Protein AF-A0A4Y6I6S8-F1 (afdb_monomer)

Secondary structure (DSSP, 8-state):
-------------TTT-S--S---HHHHHHHHHHHHHHT--HHHHHHHHHHHHHHHHHHHHHHHHHHHHHHHHHHHHHHHHS---HHHHHHHHHHHHHHTTTT-HHHHHHHHS-HHHHHHHHHHHT-HHHHH-TTGGGGT--HHHHHHHHHHHHHHHHHHHHHH-

Structure (mmCIF, N/CA/C/O backbone):
data_AF-A0A4Y6I6S8-F1
#
_entry.id   AF-A0A4Y6I6S8-F1
#
loop_
_atom_site.group_PDB
_atom_site.id
_atom_site.type_symbol
_atom_site.label_atom_id
_atom_site.label_alt_id
_atom_site.label_comp_id
_atom_site.label_asym_id
_atom_site.label_entity_id
_atom_site.label_seq_id
_atom_site.pdbx_PDB_ins_code
_atom_site.Cartn_x
_atom_site.Cartn_y
_atom_site.Cartn_z
_atom_site.occupancy
_atom_site.B_iso_or_equiv
_atom_site.auth_seq_id
_atom_site.auth_comp_id
_atom_site.auth_asym_id
_atom_site.auth_atom_id
_atom_site.pdbx_PDB_model_num
ATOM 1 N N . MET A 1 1 ? 21.889 34.145 0.845 1.00 39.59 1 MET A N 1
ATOM 2 C CA . MET A 1 1 ? 20.899 34.014 -0.249 1.00 39.59 1 MET A CA 1
ATOM 3 C C . MET A 1 1 ? 20.484 32.553 -0.360 1.00 39.59 1 MET A C 1
ATOM 5 O O . MET A 1 1 ? 21.320 31.716 -0.677 1.00 39.59 1 MET A O 1
ATOM 9 N N . GLN A 1 2 ? 19.240 32.228 -0.006 1.00 31.56 2 GLN A N 1
ATOM 10 C CA . GLN A 1 2 ? 18.696 30.869 -0.106 1.00 31.56 2 GLN A CA 1
ATOM 11 C C . GLN A 1 2 ? 18.391 30.552 -1.578 1.00 31.56 2 GLN A C 1
ATOM 13 O O . GLN A 1 2 ? 17.691 31.314 -2.239 1.00 31.56 2 GLN A O 1
ATOM 18 N N . LYS A 1 3 ? 18.934 29.449 -2.106 1.00 30.34 3 LYS A N 1
ATOM 19 C CA . LYS A 1 3 ? 18.620 28.962 -3.456 1.00 30.34 3 LYS A CA 1
ATOM 20 C C . LYS A 1 3 ? 17.268 28.249 -3.416 1.00 30.34 3 LYS A C 1
ATOM 22 O O . LYS A 1 3 ? 17.186 27.127 -2.922 1.00 30.34 3 LYS A O 1
ATOM 27 N N . GLN A 1 4 ? 16.219 28.894 -3.919 1.00 32.59 4 GLN A N 1
ATOM 28 C CA . GLN A 1 4 ? 14.964 28.213 -4.233 1.00 32.59 4 GLN A CA 1
ATOM 29 C C . GLN A 1 4 ? 15.203 27.297 -5.441 1.00 32.59 4 GLN A C 1
ATOM 31 O O . GLN A 1 4 ? 15.621 27.749 -6.506 1.00 32.59 4 GLN A O 1
ATOM 36 N N . ASN A 1 5 ? 15.001 25.991 -5.260 1.00 34.62 5 ASN A N 1
ATOM 37 C CA . ASN A 1 5 ? 15.027 25.026 -6.355 1.00 34.62 5 ASN A CA 1
ATOM 38 C C . ASN A 1 5 ? 13.722 25.166 -7.145 1.00 34.62 5 ASN A C 1
ATOM 40 O O . ASN A 1 5 ? 12.687 24.664 -6.714 1.00 34.62 5 ASN A O 1
ATOM 44 N N . PHE A 1 6 ? 13.781 25.853 -8.283 1.00 37.50 6 PHE A N 1
ATOM 45 C CA . PHE A 1 6 ? 12.697 25.885 -9.258 1.00 37.50 6 PHE A CA 1
ATOM 46 C C . PHE A 1 6 ? 12.603 24.509 -9.933 1.00 37.50 6 PHE A C 1
ATOM 48 O O . PHE A 1 6 ? 13.560 24.049 -10.561 1.00 37.50 6 PHE A O 1
ATOM 55 N N . ILE A 1 7 ? 11.479 23.822 -9.739 1.00 45.66 7 ILE A N 1
ATOM 56 C CA . ILE A 1 7 ? 11.106 22.628 -10.499 1.00 45.66 7 ILE A CA 1
ATOM 57 C C . ILE A 1 7 ? 10.051 23.121 -11.494 1.00 45.66 7 ILE A C 1
ATOM 59 O O . ILE A 1 7 ? 9.016 23.598 -11.027 1.00 45.66 7 ILE A O 1
ATOM 63 N N . PRO A 1 8 ? 10.301 23.077 -12.816 1.00 44.66 8 PRO A N 1
ATOM 64 C CA . PRO A 1 8 ? 9.303 23.493 -13.793 1.00 44.66 8 PRO A CA 1
ATOM 65 C C . PRO A 1 8 ? 8.040 22.647 -13.624 1.00 44.66 8 PRO A C 1
ATOM 67 O O . PRO A 1 8 ? 8.112 21.459 -13.291 1.00 44.66 8 PRO A O 1
ATOM 70 N N . ASN A 1 9 ? 6.886 23.281 -13.811 1.00 41.41 9 ASN A N 1
ATOM 71 C CA . ASN A 1 9 ? 5.585 22.640 -13.693 1.00 41.41 9 ASN A CA 1
ATOM 72 C C . ASN A 1 9 ? 5.405 21.723 -14.913 1.00 41.41 9 ASN A C 1
ATOM 74 O O . ASN A 1 9 ? 4.927 22.143 -15.959 1.00 41.41 9 ASN A O 1
ATOM 78 N N . ILE A 1 10 ? 5.891 20.483 -14.816 1.00 47.56 10 ILE A N 1
ATOM 79 C CA . ILE A 1 10 ? 5.702 19.483 -15.866 1.00 47.56 10 ILE A CA 1
ATOM 80 C C . ILE A 1 10 ? 4.238 19.051 -15.793 1.00 47.56 10 ILE A C 1
ATOM 82 O O . ILE A 1 10 ? 3.855 18.302 -14.892 1.00 47.56 10 ILE A O 1
ATOM 86 N N . THR A 1 11 ? 3.423 19.514 -16.738 1.00 38.41 11 THR A N 1
ATOM 87 C CA . THR A 1 11 ? 2.079 18.975 -16.953 1.00 38.41 11 THR A CA 1
ATOM 88 C C . THR A 1 11 ? 2.234 17.581 -17.555 1.00 38.41 11 THR A C 1
ATOM 90 O O . THR A 1 11 ? 2.411 17.412 -18.759 1.00 38.41 11 THR A O 1
ATOM 93 N N . ILE A 1 12 ? 2.272 16.569 -16.691 1.00 44.78 12 ILE A N 1
ATOM 94 C CA . ILE A 1 12 ? 2.227 15.166 -17.098 1.00 44.78 12 ILE A CA 1
ATOM 95 C C . ILE A 1 12 ? 0.766 14.871 -17.430 1.00 44.78 12 ILE A C 1
ATOM 97 O O . ILE A 1 12 ? -0.092 15.026 -16.564 1.00 44.78 12 ILE A O 1
ATOM 101 N N . ASP A 1 13 ? 0.475 14.447 -18.661 1.00 43.59 13 ASP A N 1
ATOM 102 C CA . ASP A 1 13 ? -0.804 13.796 -18.947 1.00 43.59 13 ASP A CA 1
ATOM 103 C C . ASP A 1 13 ? -0.822 12.464 -18.185 1.00 43.59 13 ASP A C 1
ATOM 105 O O . ASP A 1 13 ? -0.241 11.456 -18.608 1.00 43.59 13 ASP A O 1
ATOM 109 N N . TYR A 1 14 ? -1.426 12.497 -16.998 1.00 44.28 14 TYR A N 1
ATOM 110 C CA . TYR A 1 14 ? -1.504 11.361 -16.089 1.00 44.28 14 TYR A CA 1
ATOM 111 C C . TYR A 1 14 ? -2.314 10.200 -16.681 1.00 44.28 14 TYR A C 1
ATOM 113 O O . TYR A 1 14 ? -2.082 9.059 -16.284 1.00 44.28 14 TYR A O 1
ATOM 121 N N . ALA A 1 15 ? -3.182 10.457 -17.671 1.00 38.19 15 ALA A N 1
ATOM 122 C CA . ALA A 1 15 ? -3.988 9.421 -18.311 1.00 38.19 15 ALA A CA 1
ATOM 123 C C . ALA A 1 15 ? -3.153 8.524 -19.242 1.00 38.19 15 ALA A C 1
ATOM 125 O O . ALA A 1 15 ? -3.412 7.322 -19.348 1.00 38.19 15 ALA A O 1
ATOM 126 N N . ASN A 1 16 ? -2.114 9.078 -19.883 1.00 39.94 16 ASN A N 1
ATOM 127 C CA . ASN A 1 16 ? -1.349 8.368 -20.914 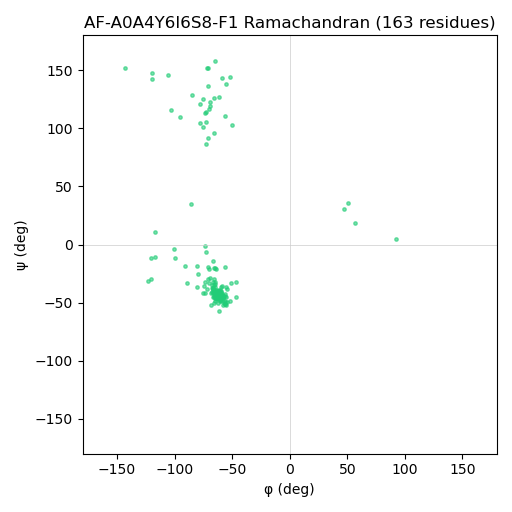1.00 39.94 16 ASN A CA 1
ATOM 128 C C . ASN A 1 16 ? 0.147 8.195 -20.619 1.00 39.94 16 ASN A C 1
ATOM 130 O O . ASN A 1 16 ? 0.799 7.414 -21.312 1.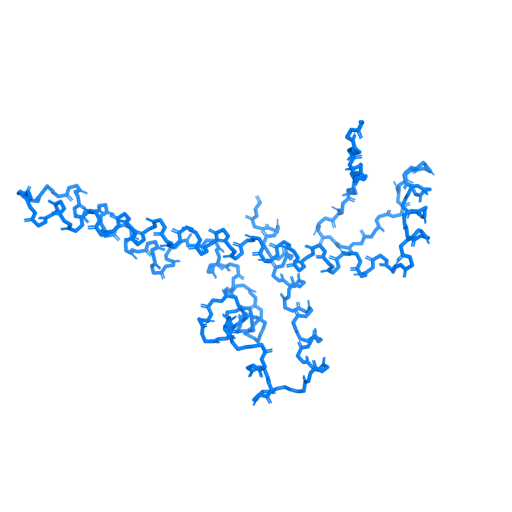00 39.94 16 ASN A O 1
ATOM 134 N N . PHE A 1 17 ? 0.713 8.877 -19.612 1.00 48.44 17 PHE A N 1
ATOM 135 C CA . PHE A 1 17 ? 2.158 8.860 -19.310 1.00 48.44 17 PHE A CA 1
ATOM 136 C C . PHE A 1 17 ? 3.050 9.076 -20.553 1.00 48.44 17 PHE A C 1
ATOM 138 O O . PHE A 1 17 ? 4.174 8.574 -20.630 1.00 48.44 17 PHE A O 1
ATOM 145 N N . GLN A 1 18 ? 2.552 9.829 -21.533 1.00 44.16 18 GLN A N 1
ATOM 146 C CA . GLN A 1 18 ? 3.300 10.274 -22.702 1.00 44.16 18 GLN A CA 1
ATOM 147 C C . GLN A 1 18 ? 3.614 11.761 -22.550 1.00 44.16 18 GLN A C 1
ATOM 149 O O . GLN A 1 18 ? 2.836 12.524 -21.978 1.00 44.16 18 GLN A O 1
ATOM 154 N N . ILE A 1 19 ? 4.776 12.175 -23.053 1.00 48.06 19 ILE A N 1
ATOM 155 C CA . ILE A 1 19 ? 5.061 13.597 -23.240 1.00 48.06 19 ILE A CA 1
ATOM 156 C C . ILE A 1 19 ? 4.222 14.028 -24.435 1.00 48.06 19 ILE A C 1
ATOM 158 O O . ILE A 1 19 ? 4.451 13.548 -25.545 1.00 48.06 19 ILE A O 1
ATOM 162 N N . ASN A 1 20 ? 3.236 14.885 -24.195 1.00 45.25 20 ASN A N 1
ATOM 163 C CA . ASN A 1 20 ? 2.399 15.421 -25.255 1.00 45.25 20 ASN A CA 1
ATOM 164 C C . ASN A 1 20 ? 3.273 16.309 -26.167 1.00 45.25 20 ASN A C 1
ATOM 166 O O . ASN A 1 20 ? 3.952 17.196 -25.653 1.00 45.25 20 ASN A O 1
ATOM 170 N N . PRO A 1 21 ? 3.326 16.096 -27.491 1.00 46.88 21 PRO A N 1
ATOM 171 C CA . PRO A 1 21 ? 4.172 16.903 -28.374 1.00 46.88 21 PRO A CA 1
ATOM 172 C C . PRO A 1 21 ? 3.651 18.336 -28.596 1.00 46.88 21 PRO A C 1
ATOM 174 O O . PRO A 1 21 ? 4.360 19.146 -29.184 1.00 46.88 21 PRO A O 1
ATOM 177 N N . GLU A 1 22 ? 2.461 18.683 -28.097 1.00 48.44 22 GLU A N 1
ATOM 178 C CA . GLU A 1 22 ? 1.863 20.025 -28.202 1.00 48.44 22 GLU A CA 1
ATOM 179 C C . GLU A 1 22 ? 2.304 20.994 -27.081 1.00 48.44 22 GLU A C 1
ATOM 181 O O . GLU A 1 22 ? 1.524 21.823 -26.618 1.00 48.44 22 GLU A O 1
ATOM 186 N N . LEU A 1 23 ? 3.554 20.908 -26.613 1.00 52.56 23 LEU A N 1
ATOM 187 C CA . LEU A 1 23 ? 4.109 21.889 -25.671 1.00 52.56 23 LEU A CA 1
ATOM 188 C C . LEU A 1 23 ? 4.670 23.107 -26.421 1.00 52.56 23 LEU A C 1
ATOM 190 O O . LEU A 1 23 ? 5.500 22.969 -27.324 1.00 52.56 23 LEU A O 1
ATOM 194 N N . HIS A 1 24 ? 4.248 24.307 -26.006 1.00 56.38 24 HIS A N 1
ATOM 195 C CA . HIS A 1 24 ? 4.739 25.584 -26.527 1.00 56.38 24 HIS A CA 1
ATOM 196 C C . HIS A 1 24 ? 6.277 25.649 -26.487 1.00 56.38 24 HIS A C 1
ATOM 198 O O . HIS A 1 24 ? 6.915 25.164 -25.552 1.00 56.38 24 HIS A O 1
ATOM 204 N N . SER A 1 25 ? 6.880 26.284 -27.499 1.00 59.75 25 SER A N 1
ATOM 205 C CA . SER A 1 25 ? 8.322 26.224 -27.798 1.00 59.75 25 SER A CA 1
ATOM 206 C C . SER A 1 25 ? 9.265 26.631 -26.656 1.00 59.75 25 SER A C 1
ATOM 208 O O . SER A 1 25 ? 10.449 26.308 -26.710 1.00 59.75 25 SER A O 1
ATOM 210 N N . SER A 1 26 ? 8.789 27.357 -25.639 1.00 56.31 26 SER A N 1
ATOM 211 C CA . SER A 1 26 ? 9.587 27.720 -24.460 1.00 56.31 26 SER A CA 1
ATOM 212 C C . SER A 1 26 ? 9.673 26.593 -23.426 1.00 56.31 26 SER A C 1
ATOM 214 O O . SER A 1 26 ? 10.726 26.387 -22.831 1.00 56.31 26 SER A O 1
ATOM 216 N N . GLU A 1 27 ? 8.601 25.825 -23.230 1.00 56.53 27 GLU A N 1
ATOM 217 C CA . GLU A 1 27 ? 8.552 24.740 -22.240 1.00 56.53 27 GLU A CA 1
ATOM 218 C C . GLU A 1 27 ? 9.348 23.518 -22.720 1.00 56.53 27 GLU A C 1
ATOM 220 O O . GLU A 1 27 ? 10.051 22.870 -21.943 1.00 56.53 27 GLU A O 1
ATOM 225 N N . THR A 1 28 ? 9.330 23.252 -24.029 1.00 64.19 28 THR A N 1
ATOM 226 C CA . THR A 1 28 ? 10.174 22.230 -24.668 1.00 64.19 28 THR A CA 1
ATOM 227 C C . THR A 1 28 ? 11.664 22.542 -24.503 1.00 64.19 28 THR A C 1
ATOM 229 O O . THR A 1 28 ? 12.441 21.647 -24.174 1.00 64.19 28 THR A O 1
ATOM 232 N N . GLN A 1 29 ? 12.065 23.812 -24.625 1.00 67.62 29 GLN A N 1
ATOM 233 C CA . GLN A 1 29 ? 13.455 24.239 -24.414 1.00 67.62 29 GLN A CA 1
ATOM 234 C C . GLN A 1 29 ? 13.907 24.086 -22.954 1.00 67.62 29 GLN A C 1
ATOM 236 O O . GLN A 1 29 ? 15.043 23.678 -22.698 1.00 67.62 29 GLN A O 1
ATOM 241 N N . GLU A 1 30 ? 13.032 24.357 -21.983 1.00 68.44 30 GLU A N 1
ATOM 242 C CA . GLU A 1 30 ? 13.334 24.142 -20.562 1.00 68.44 30 GLU A CA 1
ATOM 243 C C . GLU A 1 30 ? 13.471 22.654 -20.214 1.00 68.44 30 GLU A C 1
ATOM 245 O O . GLU A 1 30 ? 14.394 22.266 -19.486 1.00 68.44 30 GLU A O 1
ATOM 250 N N . ILE A 1 31 ? 12.602 21.805 -20.771 1.00 65.69 31 ILE A N 1
ATOM 251 C CA . ILE A 1 31 ? 12.671 20.349 -20.607 1.00 65.69 31 ILE A CA 1
ATOM 252 C C . ILE A 1 31 ? 13.964 19.806 -21.228 1.00 65.69 31 ILE A C 1
ATOM 254 O O . ILE A 1 31 ? 14.683 19.046 -20.576 1.00 65.69 31 ILE A O 1
ATOM 258 N N . GLU A 1 32 ? 14.320 20.227 -22.442 1.00 67.69 32 GLU A N 1
ATOM 259 C CA . GLU A 1 32 ? 15.573 19.830 -23.093 1.00 67.69 32 GLU A CA 1
ATOM 260 C C . GLU A 1 32 ? 16.807 20.296 -22.311 1.00 67.69 32 GLU A C 1
ATOM 262 O O . GLU A 1 32 ? 17.744 19.515 -22.106 1.00 67.69 32 GLU A O 1
ATOM 267 N N . ALA A 1 33 ? 16.805 21.531 -21.799 1.00 71.88 33 ALA A N 1
ATOM 268 C CA . ALA A 1 33 ? 17.876 22.051 -20.954 1.00 71.88 33 ALA A CA 1
ATOM 269 C C . ALA A 1 33 ? 18.013 21.252 -19.645 1.00 71.88 33 ALA A C 1
ATOM 271 O O . ALA A 1 33 ? 19.133 20.954 -19.212 1.00 71.88 33 ALA A O 1
ATOM 272 N N . TYR A 1 34 ? 16.896 20.841 -19.037 1.00 69.94 34 TYR A N 1
ATOM 273 C CA . TYR A 1 34 ? 16.884 19.976 -17.859 1.00 69.94 34 TYR A CA 1
ATOM 274 C C . TYR A 1 34 ? 17.434 18.576 -18.180 1.00 69.94 34 TYR A C 1
ATOM 276 O O . TYR A 1 34 ? 18.357 18.103 -17.511 1.00 69.94 34 TYR A O 1
ATOM 284 N N . LEU A 1 35 ? 16.940 17.923 -19.235 1.00 67.62 35 LEU A N 1
ATOM 285 C CA . LEU A 1 35 ? 17.397 16.595 -19.665 1.00 67.62 35 LEU A CA 1
ATOM 286 C C . LEU A 1 35 ? 18.901 16.589 -19.974 1.00 67.62 35 LEU A C 1
ATOM 288 O O . LEU A 1 35 ? 19.638 15.716 -19.499 1.00 67.62 35 LEU A O 1
ATOM 292 N N . LYS A 1 36 ? 19.379 17.620 -20.681 1.00 73.81 36 LYS A N 1
ATOM 293 C CA . LYS A 1 36 ? 20.794 17.819 -21.020 1.00 73.81 36 LYS A CA 1
ATOM 294 C C . LYS A 1 36 ? 21.660 18.053 -19.780 1.00 73.81 36 LYS A C 1
ATOM 296 O O . LYS A 1 36 ? 22.751 17.491 -19.683 1.00 73.81 36 LYS A O 1
ATOM 301 N N . LYS A 1 37 ? 21.168 18.819 -18.800 1.00 74.06 37 LYS A N 1
ATOM 302 C CA . LYS A 1 37 ? 21.861 19.081 -17.527 1.00 74.06 37 LYS A CA 1
ATOM 303 C C . LYS A 1 37 ? 22.029 17.822 -16.674 1.00 74.06 37 LYS A C 1
ATOM 305 O O . LYS A 1 37 ? 23.054 17.675 -16.011 1.00 74.06 37 LYS A O 1
ATOM 310 N N . TYR A 1 38 ? 21.048 16.918 -16.679 1.00 65.38 38 TYR A N 1
ATOM 311 C CA . TYR A 1 38 ? 21.047 15.744 -15.798 1.00 65.38 38 TYR A CA 1
ATOM 312 C C . TYR A 1 38 ? 21.482 14.432 -16.464 1.00 65.38 38 TYR A C 1
ATOM 314 O O . TYR A 1 38 ? 21.602 13.437 -15.749 1.00 65.38 38 TYR A O 1
ATOM 322 N N . LYS A 1 39 ? 21.757 14.416 -17.779 1.00 74.25 39 LYS A N 1
ATOM 323 C CA . LYS A 1 39 ? 22.126 13.209 -18.555 1.00 74.25 39 LYS A CA 1
ATOM 324 C C . LYS A 1 39 ? 21.155 12.039 -18.334 1.00 74.25 39 LYS A C 1
ATOM 326 O O . LYS A 1 39 ? 21.579 10.888 -18.252 1.00 74.25 39 LYS A O 1
ATOM 331 N N . LYS A 1 40 ? 19.867 12.335 -18.169 1.00 73.81 40 LYS A N 1
ATOM 332 C CA . LYS A 1 40 ? 18.827 11.334 -17.911 1.00 73.81 40 LYS A CA 1
ATOM 333 C C . LYS A 1 40 ? 17.796 11.361 -19.012 1.00 73.81 40 LYS A C 1
ATOM 335 O O . LYS A 1 40 ? 17.431 12.426 -19.497 1.00 73.81 40 LYS A O 1
ATOM 340 N N . THR A 1 41 ? 17.316 10.182 -19.367 1.00 81.31 41 THR A N 1
ATOM 341 C CA . THR A 1 41 ? 16.180 10.041 -20.271 1.00 81.31 41 THR A CA 1
ATOM 342 C C . THR A 1 41 ? 14.893 10.471 -19.556 1.00 81.31 41 THR A C 1
ATOM 344 O O . THR A 1 41 ? 14.789 10.323 -18.331 1.00 81.31 41 THR A O 1
ATOM 347 N N . PRO A 1 42 ? 13.875 10.961 -20.283 1.00 79.06 42 PRO A N 1
ATOM 348 C CA . PRO A 1 42 ? 12.590 11.300 -19.675 1.00 79.06 42 PRO A CA 1
ATOM 349 C C . PRO A 1 42 ? 11.960 10.131 -18.902 1.00 79.06 42 PRO A C 1
ATOM 351 O O . PRO A 1 42 ? 11.445 10.315 -17.800 1.00 79.06 42 PRO A O 1
ATOM 354 N N . ASN A 1 43 ? 12.112 8.905 -19.410 1.00 79.19 43 ASN A N 1
ATOM 355 C CA . ASN A 1 43 ? 11.636 7.687 -18.751 1.00 79.19 43 ASN A CA 1
ATOM 356 C C . ASN A 1 43 ? 12.263 7.470 -17.366 1.00 79.19 43 ASN A C 1
ATOM 358 O O . ASN A 1 43 ? 11.592 7.014 -16.443 1.00 79.19 43 ASN A O 1
ATOM 362 N N . GLU A 1 44 ? 13.541 7.811 -17.183 1.00 83.19 44 GLU A N 1
ATOM 363 C CA . GLU A 1 44 ? 14.201 7.707 -15.877 1.00 83.19 44 GLU A CA 1
ATOM 364 C C . GLU A 1 44 ? 13.686 8.749 -14.882 1.00 83.19 44 GLU A C 1
ATOM 366 O O . GLU A 1 44 ? 13.624 8.475 -13.680 1.00 83.19 44 GLU A O 1
ATOM 371 N N . ILE A 1 45 ? 13.309 9.935 -15.366 1.00 85.31 45 ILE A N 1
ATOM 372 C CA . ILE A 1 45 ? 12.701 10.986 -14.545 1.00 85.31 45 ILE A CA 1
ATOM 373 C C . ILE A 1 45 ? 11.306 10.544 -14.106 1.00 85.31 45 ILE A C 1
ATOM 375 O O . ILE A 1 45 ? 11.046 10.501 -12.903 1.00 85.31 45 ILE A O 1
ATOM 379 N N . ILE A 1 46 ? 10.458 10.126 -15.049 1.00 87.44 46 ILE A N 1
ATOM 380 C CA . ILE A 1 46 ? 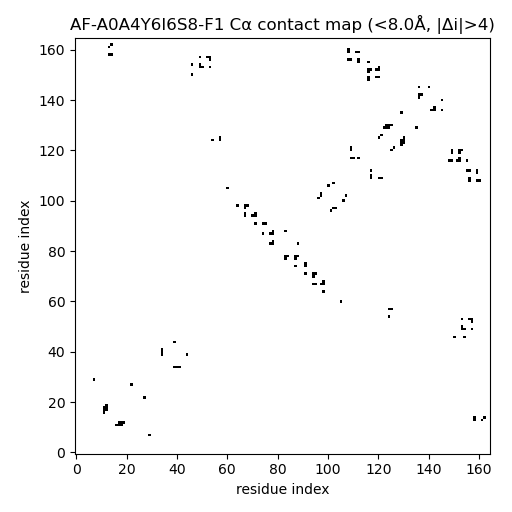9.105 9.618 -14.773 1.00 87.44 46 ILE A CA 1
ATOM 381 C C . ILE A 1 46 ? 9.171 8.477 -13.757 1.00 87.44 46 ILE A C 1
ATOM 383 O O . ILE A 1 46 ? 8.509 8.529 -12.720 1.00 87.44 46 ILE A O 1
ATOM 387 N N . GLN A 1 47 ? 10.052 7.499 -13.980 1.00 90.62 47 GLN A N 1
ATOM 388 C CA . GLN A 1 47 ? 10.197 6.377 -13.061 1.00 90.62 47 GLN A CA 1
ATOM 389 C C . GLN A 1 47 ? 10.620 6.817 -11.657 1.00 90.62 47 GLN A C 1
ATOM 391 O O . GLN A 1 47 ? 10.159 6.262 -10.657 1.00 90.62 47 GLN A O 1
ATOM 396 N N . LYS A 1 48 ? 11.519 7.801 -11.554 1.00 90.69 48 LYS A N 1
ATOM 397 C CA . LYS A 1 48 ? 11.936 8.348 -10.261 1.00 90.69 48 LYS A CA 1
ATOM 398 C C . LYS A 1 48 ? 10.759 9.008 -9.539 1.00 90.69 48 LYS A C 1
ATOM 400 O O . LYS A 1 48 ? 10.629 8.815 -8.331 1.00 90.69 48 LYS A O 1
ATOM 405 N N . HIS A 1 49 ? 9.916 9.750 -10.254 1.00 91.12 49 HIS A N 1
ATOM 406 C CA . HIS A 1 49 ? 8.719 10.369 -9.685 1.00 91.12 49 HIS A CA 1
ATOM 407 C C . HIS A 1 49 ? 7.694 9.330 -9.234 1.00 91.12 49 HIS A C 1
ATOM 409 O O . HIS A 1 49 ? 7.235 9.420 -8.102 1.00 91.12 49 HIS A O 1
ATOM 415 N N . GLN A 1 50 ? 7.416 8.304 -10.039 1.00 92.81 50 GLN A N 1
ATOM 416 C CA . GLN A 1 50 ? 6.505 7.216 -9.665 1.00 92.81 50 GLN A CA 1
ATOM 417 C C . GLN A 1 50 ? 7.002 6.444 -8.433 1.00 92.81 50 GLN A C 1
ATOM 419 O O . GLN A 1 50 ? 6.238 6.178 -7.511 1.00 92.81 50 GLN A O 1
ATOM 424 N N . ASN A 1 51 ? 8.306 6.145 -8.361 1.00 93.62 51 ASN A N 1
ATOM 425 C CA . ASN A 1 51 ? 8.895 5.515 -7.174 1.00 93.62 51 ASN A CA 1
ATOM 426 C C . ASN A 1 51 ? 8.702 6.377 -5.921 1.00 93.62 51 ASN A C 1
ATOM 428 O O . ASN A 1 51 ? 8.348 5.853 -4.867 1.00 93.62 51 ASN A O 1
ATOM 432 N N . LYS A 1 52 ? 8.934 7.690 -6.041 1.00 95.06 52 LYS A N 1
ATOM 433 C CA . LYS A 1 52 ? 8.758 8.630 -4.932 1.00 95.06 52 LYS A CA 1
ATOM 434 C C . LYS A 1 52 ? 7.288 8.740 -4.520 1.00 95.06 52 LYS A C 1
ATOM 436 O O . LYS A 1 52 ? 6.999 8.686 -3.333 1.00 95.06 52 LYS A O 1
ATOM 441 N N . LEU A 1 53 ? 6.379 8.847 -5.488 1.00 94.75 53 LEU A N 1
ATOM 442 C CA . LEU A 1 53 ? 4.937 8.887 -5.261 1.00 94.75 53 LEU A CA 1
ATOM 443 C C . LEU A 1 53 ? 4.478 7.652 -4.480 1.00 94.75 53 LEU A C 1
ATOM 445 O O . LEU A 1 53 ? 3.856 7.794 -3.432 1.00 94.75 53 LEU A O 1
ATOM 449 N N . ALA A 1 54 ? 4.857 6.455 -4.937 1.00 96.25 54 ALA A N 1
ATOM 450 C CA . ALA A 1 54 ? 4.555 5.216 -4.229 1.00 96.25 54 ALA A CA 1
ATOM 451 C C . ALA A 1 54 ? 5.111 5.240 -2.795 1.00 96.25 54 ALA A C 1
ATOM 453 O O . ALA A 1 54 ? 4.371 5.000 -1.845 1.00 96.25 54 ALA A O 1
ATOM 454 N N . GLU A 1 55 ? 6.388 5.588 -2.609 1.00 95.69 55 GLU A N 1
ATOM 455 C CA . GLU A 1 55 ? 6.987 5.693 -1.272 1.00 95.69 55 GLU A CA 1
ATOM 456 C C . GLU A 1 55 ? 6.225 6.647 -0.344 1.00 95.69 55 GLU A C 1
ATOM 458 O O . GLU A 1 55 ? 5.994 6.310 0.817 1.00 95.69 55 GLU A O 1
ATOM 463 N N . ASP A 1 56 ? 5.841 7.823 -0.832 1.00 96.25 56 ASP A N 1
ATOM 464 C CA . ASP A 1 56 ? 5.168 8.837 -0.023 1.00 96.25 56 ASP A CA 1
ATOM 465 C C . ASP A 1 56 ? 3.724 8.425 0.314 1.00 96.25 56 ASP A C 1
ATOM 467 O O . ASP A 1 56 ? 3.302 8.577 1.463 1.00 96.25 56 ASP A O 1
ATOM 471 N N . ILE A 1 57 ? 3.002 7.799 -0.624 1.00 96.69 57 ILE A N 1
ATOM 472 C CA . ILE A 1 57 ? 1.661 7.243 -0.383 1.00 96.69 57 ILE A CA 1
ATOM 473 C C . ILE A 1 57 ? 1.712 6.131 0.675 1.00 96.69 57 ILE A C 1
ATOM 475 O O . ILE A 1 57 ? 0.917 6.1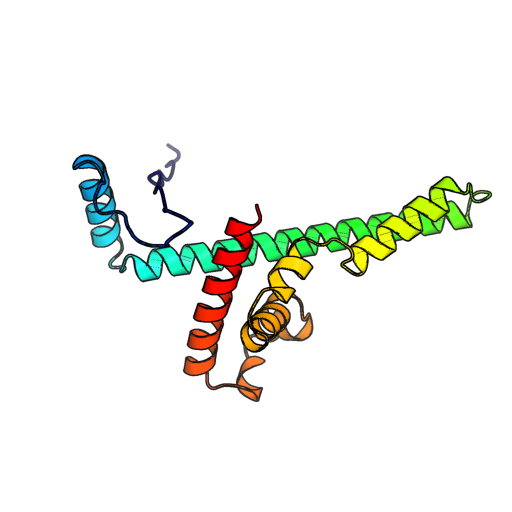35 1.615 1.00 96.69 57 ILE A O 1
ATOM 479 N N . PHE A 1 58 ? 2.664 5.197 0.580 1.00 95.88 58 PHE A N 1
ATOM 480 C CA . PHE A 1 58 ? 2.787 4.121 1.569 1.00 95.88 58 PHE A CA 1
ATOM 481 C C . PHE A 1 58 ? 3.221 4.629 2.948 1.00 95.88 58 PHE A C 1
ATOM 483 O O . PHE A 1 58 ? 2.726 4.132 3.958 1.00 95.88 58 PHE A O 1
ATOM 490 N N . LYS A 1 59 ? 4.078 5.656 3.024 1.00 94.75 59 LYS A N 1
ATOM 491 C CA . LYS A 1 59 ? 4.395 6.318 4.303 1.00 94.75 59 LYS A CA 1
ATOM 492 C C . LYS A 1 59 ? 3.163 6.977 4.915 1.00 94.75 59 LYS A C 1
ATOM 494 O O . LYS A 1 59 ? 2.952 6.868 6.121 1.00 94.75 59 LYS A O 1
ATOM 499 N N . LEU A 1 60 ? 2.350 7.658 4.105 1.00 95.25 60 LEU A N 1
ATOM 500 C CA . LEU A 1 60 ? 1.109 8.269 4.577 1.00 95.25 60 LEU A CA 1
ATOM 501 C C . LEU A 1 60 ? 0.130 7.206 5.091 1.00 95.25 60 LEU A C 1
ATOM 503 O O . LEU A 1 60 ? -0.477 7.391 6.146 1.00 95.25 60 LEU A O 1
ATOM 507 N N . TYR A 1 61 ? 0.035 6.074 4.396 1.00 94.88 61 TYR A N 1
ATOM 508 C CA . TYR A 1 61 ? -0.765 4.936 4.836 1.00 94.88 61 TYR A CA 1
ATOM 509 C C . TYR A 1 61 ? -0.268 4.356 6.169 1.00 94.88 61 TYR A C 1
ATOM 511 O O . TYR A 1 61 ? -1.058 4.194 7.098 1.00 94.88 61 TYR A O 1
ATOM 519 N N . ASP A 1 62 ? 1.042 4.136 6.327 1.00 92.81 62 ASP A N 1
ATOM 520 C CA . ASP A 1 62 ? 1.634 3.692 7.599 1.00 92.81 62 ASP A CA 1
ATOM 521 C C . ASP A 1 62 ? 1.300 4.663 8.752 1.00 92.81 62 ASP A C 1
ATOM 523 O O . ASP A 1 62 ? 0.930 4.235 9.852 1.00 92.81 62 ASP A O 1
ATOM 527 N N . LEU A 1 63 ? 1.376 5.978 8.502 1.00 94.50 63 LEU A N 1
ATOM 528 C CA . LEU A 1 63 ? 0.996 7.006 9.476 1.00 94.50 63 LEU A CA 1
ATOM 529 C C . LEU A 1 63 ? -0.492 6.927 9.835 1.00 94.50 63 LEU A C 1
ATOM 531 O O . LEU A 1 63 ? -0.841 6.975 11.016 1.00 94.50 63 LEU A O 1
ATOM 535 N N . GLN A 1 64 ? -1.371 6.762 8.845 1.00 93.75 64 GLN A N 1
ATOM 536 C CA . GLN A 1 64 ? -2.807 6.586 9.068 1.00 93.75 64 GLN A CA 1
ATOM 537 C C . GLN A 1 64 ? -3.087 5.365 9.954 1.00 93.75 64 GLN A C 1
ATOM 539 O O . GLN A 1 64 ? -3.844 5.471 10.925 1.00 93.75 64 GLN A O 1
ATOM 544 N N . LEU A 1 65 ? -2.444 4.226 9.679 1.00 93.38 65 LEU A N 1
ATOM 545 C CA . LEU A 1 65 ? -2.577 3.018 10.495 1.00 93.38 65 LEU A CA 1
ATOM 546 C C . LEU A 1 65 ? -2.073 3.243 11.927 1.00 93.38 65 LEU A C 1
ATOM 548 O O . LEU A 1 65 ? -2.702 2.786 12.884 1.00 93.38 65 LEU A O 1
ATOM 552 N N . MET A 1 66 ? -0.970 3.974 12.103 1.00 94.94 66 MET A N 1
ATOM 553 C CA . MET A 1 66 ? -0.452 4.338 13.425 1.00 94.94 66 MET A CA 1
ATOM 554 C C . MET A 1 66 ? -1.453 5.198 14.214 1.00 94.94 66 MET A C 1
ATOM 556 O O . MET A 1 66 ? -1.719 4.913 15.386 1.00 94.94 66 MET A O 1
ATOM 560 N N . PHE A 1 67 ? -2.048 6.217 13.585 1.00 95.50 67 PHE A N 1
ATOM 561 C CA . PHE A 1 67 ? -3.073 7.049 14.222 1.00 95.50 67 PHE A CA 1
ATOM 562 C C . PHE A 1 67 ? -4.319 6.242 14.593 1.00 95.50 67 PHE A C 1
ATOM 564 O O . PHE A 1 67 ? -4.833 6.396 15.703 1.00 95.50 67 PHE A O 1
ATOM 571 N N . LEU A 1 68 ? -4.769 5.339 13.714 1.00 95.00 68 LEU A N 1
ATOM 572 C CA . LEU A 1 68 ? -5.893 4.443 13.992 1.00 95.00 68 LEU A CA 1
ATOM 573 C C . LEU A 1 68 ? -5.612 3.532 15.191 1.00 95.00 68 LEU A C 1
ATOM 575 O O . LEU A 1 68 ? -6.439 3.459 16.097 1.00 95.00 68 LEU A O 1
ATOM 579 N N . LYS A 1 69 ? -4.434 2.897 15.254 1.00 96.56 69 LYS A N 1
ATOM 580 C CA . LYS A 1 69 ? -4.030 2.055 16.397 1.00 96.56 69 LYS A CA 1
ATOM 581 C C . LYS A 1 69 ? -4.028 2.839 17.708 1.00 96.56 69 LYS A C 1
ATOM 583 O O . LYS A 1 69 ? -4.571 2.372 18.708 1.00 96.56 69 LYS A O 1
ATOM 588 N N . ARG A 1 70 ? -3.472 4.057 17.702 1.00 96.75 70 ARG A N 1
ATOM 589 C CA . ARG A 1 70 ? -3.469 4.937 18.880 1.00 96.75 70 ARG A CA 1
ATOM 590 C C . ARG A 1 70 ? -4.888 5.310 19.310 1.00 96.75 70 ARG A C 1
ATOM 592 O O . ARG A 1 70 ? -5.191 5.265 20.501 1.00 96.75 70 ARG A O 1
ATOM 599 N N . LYS A 1 71 ? -5.757 5.650 18.355 1.00 95.69 71 LYS A N 1
ATOM 600 C CA . LYS A 1 71 ? -7.158 5.993 18.621 1.00 95.69 71 LYS A CA 1
ATOM 601 C C . LYS A 1 71 ? -7.934 4.806 19.198 1.00 95.69 71 LYS A C 1
ATOM 603 O O . LYS A 1 71 ? -8.647 4.972 20.182 1.00 95.69 71 LYS A O 1
ATOM 608 N N . ILE A 1 72 ? -7.749 3.611 18.636 1.00 96.44 72 ILE A N 1
ATOM 609 C CA . ILE A 1 72 ? -8.332 2.364 19.153 1.00 96.44 72 ILE A CA 1
ATOM 610 C C . ILE A 1 72 ? -7.921 2.156 20.608 1.00 96.44 72 ILE A C 1
ATOM 612 O O . ILE A 1 72 ? -8.787 1.971 21.456 1.00 96.44 72 ILE A O 1
ATOM 616 N N . HIS A 1 73 ? -6.629 2.277 20.918 1.00 96.06 73 HIS A N 1
ATOM 617 C CA . HIS A 1 73 ? -6.137 2.119 22.285 1.00 96.06 73 HIS A CA 1
ATOM 618 C C . HIS A 1 73 ? -6.791 3.109 23.267 1.00 96.06 73 HIS A C 1
ATOM 620 O O . HIS A 1 73 ? -7.229 2.723 24.350 1.00 96.06 73 HIS A O 1
ATOM 626 N N . GLN A 1 74 ? -6.924 4.382 22.880 1.00 93.25 74 GLN A N 1
ATOM 627 C CA . GLN A 1 74 ? -7.603 5.397 23.696 1.00 93.25 74 GLN A CA 1
ATOM 628 C C . GLN A 1 74 ? -9.081 5.060 23.932 1.00 93.25 74 GLN A C 1
ATOM 630 O O . GLN A 1 74 ? -9.564 5.145 25.062 1.00 93.25 74 GLN A O 1
ATOM 635 N N . LEU A 1 75 ? -9.795 4.650 22.882 1.00 93.31 75 LEU A N 1
ATOM 636 C CA . LEU A 1 75 ? -11.200 4.256 22.974 1.00 93.31 75 LEU A CA 1
ATOM 637 C C . LEU A 1 75 ? -11.383 3.010 23.848 1.00 93.31 75 LEU A C 1
ATOM 639 O O . LEU A 1 75 ? -12.307 2.971 24.655 1.00 93.31 75 LEU A O 1
ATOM 643 N N . GLU A 1 76 ? -10.488 2.026 23.758 1.00 93.50 76 GLU A N 1
ATOM 644 C CA . GLU A 1 76 ? -10.521 0.829 24.607 1.00 93.50 76 GLU A CA 1
ATOM 645 C C . GLU A 1 76 ? -10.364 1.170 26.093 1.00 93.50 76 GLU A C 1
ATOM 647 O O . GLU A 1 76 ? -11.094 0.625 26.923 1.00 93.50 76 GLU A O 1
ATOM 652 N N . LEU A 1 77 ? -9.473 2.106 26.441 1.00 91.75 77 LEU A N 1
ATOM 653 C CA . LEU A 1 77 ? -9.335 2.592 27.818 1.00 91.75 77 LEU A CA 1
ATOM 654 C C . LEU A 1 77 ? -10.598 3.318 28.297 1.00 91.75 77 LEU A C 1
ATOM 656 O O . LEU A 1 77 ? -11.049 3.096 29.419 1.00 91.75 77 LEU A O 1
ATOM 660 N N . LEU A 1 78 ? -11.204 4.154 27.451 1.00 90.19 78 LEU A N 1
ATOM 661 C CA . LEU A 1 78 ? -12.436 4.872 27.790 1.00 90.19 78 LEU A CA 1
ATOM 662 C C . LEU A 1 78 ? -13.631 3.930 27.973 1.00 90.19 78 LEU A C 1
ATOM 664 O O . LEU A 1 78 ? -14.409 4.118 28.906 1.00 90.19 78 LEU A O 1
ATOM 668 N N . VAL A 1 79 ? -13.760 2.913 27.118 1.00 89.50 79 VAL A N 1
ATOM 669 C CA . VAL A 1 79 ? -14.808 1.884 27.213 1.00 89.50 79 VAL A CA 1
ATOM 670 C C . VAL A 1 79 ? -14.638 1.028 28.470 1.00 89.50 79 VAL A C 1
ATOM 672 O O . VAL A 1 79 ? -15.640 0.637 29.062 1.00 89.50 79 VAL A O 1
ATOM 675 N N . LYS A 1 80 ? -13.397 0.752 28.895 1.00 86.81 80 LYS A N 1
ATOM 676 C CA . LYS A 1 80 ? -13.106 0.022 30.140 1.00 86.81 80 LYS A CA 1
ATOM 677 C C . LYS A 1 80 ? -13.361 0.863 31.396 1.00 86.81 80 LYS A C 1
ATOM 679 O O . LYS A 1 80 ? -13.908 0.344 32.363 1.00 86.81 80 LYS A O 1
ATOM 684 N N . ASN A 1 81 ? -12.983 2.143 31.382 1.00 83.88 81 ASN A N 1
ATOM 685 C CA . ASN A 1 81 ? -12.975 2.999 32.577 1.00 83.88 81 ASN A CA 1
ATOM 686 C C . ASN A 1 81 ? -14.280 3.779 32.813 1.00 83.88 81 ASN A C 1
ATOM 688 O O . ASN A 1 81 ? -14.505 4.274 33.916 1.00 83.88 81 ASN A O 1
ATOM 692 N N . LYS A 1 82 ? -15.144 3.934 31.803 1.00 66.06 82 LYS A N 1
ATOM 693 C CA . LYS A 1 82 ? -16.449 4.607 31.926 1.00 66.06 82 LYS A CA 1
ATOM 694 C C . LYS A 1 82 ? -17.565 3.627 31.573 1.00 66.06 82 LYS A C 1
ATOM 696 O O . LYS A 1 82 ? -17.379 2.789 30.699 1.00 66.06 82 LYS A O 1
ATOM 701 N N . LYS A 1 83 ? -18.745 3.755 32.204 1.00 64.94 83 LYS A N 1
ATOM 702 C CA . LYS A 1 83 ? -19.969 3.031 31.802 1.00 64.94 83 LYS A CA 1
ATOM 703 C C . LYS A 1 83 ? -20.175 3.231 30.296 1.00 64.94 83 LYS A C 1
ATOM 705 O O . LYS A 1 83 ? -20.538 4.323 29.864 1.00 64.94 83 LYS A O 1
ATOM 710 N N . ALA A 1 84 ? -19.846 2.205 29.516 1.00 61.97 84 ALA A N 1
ATOM 711 C CA . ALA A 1 84 ? -19.696 2.291 28.073 1.00 61.97 84 ALA A CA 1
ATOM 712 C C . ALA A 1 84 ? -20.971 2.837 27.418 1.00 61.97 84 ALA A C 1
ATOM 714 O O . ALA A 1 84 ? -21.991 2.151 27.363 1.00 61.97 84 ALA A O 1
ATOM 715 N N . ASN A 1 85 ? -20.909 4.060 26.893 1.00 76.69 85 ASN A N 1
ATOM 716 C CA . ASN A 1 85 ? -21.964 4.555 26.022 1.00 76.69 85 ASN A CA 1
ATOM 717 C C . ASN A 1 85 ? -21.874 3.801 24.683 1.00 76.69 85 ASN A C 1
ATOM 719 O O . ASN A 1 85 ? -20.783 3.620 24.136 1.00 76.69 85 ASN A O 1
ATOM 723 N N . SER A 1 86 ? -23.022 3.374 24.155 1.00 79.94 86 SER A N 1
ATOM 724 C CA . SER A 1 86 ? -23.167 2.731 22.843 1.00 79.94 86 SER A CA 1
ATOM 725 C C . SER A 1 86 ? -22.416 3.461 21.715 1.00 79.94 86 SER A C 1
ATOM 727 O O . SER A 1 86 ? -21.869 2.806 20.828 1.00 79.94 86 SER A O 1
ATOM 729 N N . GLY A 1 87 ? -22.303 4.793 21.791 1.00 88.25 87 GLY A N 1
ATOM 730 C CA . GLY A 1 87 ? -21.535 5.604 20.841 1.00 88.25 87 GLY A CA 1
ATOM 731 C C . GLY A 1 87 ? -20.039 5.269 20.796 1.00 88.25 87 GLY A C 1
ATOM 732 O O . GLY A 1 87 ? -19.491 5.104 19.710 1.00 88.25 87 GLY A O 1
ATOM 733 N N . LEU A 1 88 ? -19.390 5.075 21.952 1.00 89.50 88 LEU A N 1
ATOM 734 C CA . LEU A 1 88 ? -17.957 4.746 22.016 1.00 89.50 88 LEU A CA 1
ATOM 735 C C . LEU A 1 88 ? -17.664 3.357 21.444 1.00 89.50 88 LEU A C 1
ATOM 737 O O . LEU A 1 88 ? -16.651 3.172 20.776 1.00 89.50 88 LEU A O 1
ATOM 741 N N . LYS A 1 89 ? -18.560 2.388 21.676 1.00 90.00 89 LYS A N 1
ATOM 742 C CA . LYS A 1 89 ? -18.435 1.042 21.095 1.00 90.00 89 LYS A CA 1
ATOM 743 C C . LYS A 1 89 ? -18.538 1.093 19.570 1.00 90.00 89 LYS A C 1
ATOM 745 O O . LYS A 1 89 ? -17.665 0.567 18.893 1.00 90.00 89 LYS A O 1
ATOM 750 N N . ARG A 1 90 ? -19.532 1.812 19.032 1.00 92.31 90 ARG A N 1
ATOM 751 C CA . ARG A 1 90 ? -19.678 1.999 17.576 1.00 92.31 90 ARG A CA 1
ATOM 752 C C . ARG A 1 90 ? -18.460 2.674 16.950 1.00 92.31 90 ARG A C 1
ATOM 754 O O . ARG A 1 90 ? -18.029 2.278 15.870 1.00 92.31 90 ARG A O 1
ATOM 761 N N . GLU A 1 91 ? -17.907 3.692 17.605 1.00 93.25 91 GLU A N 1
ATOM 762 C CA . GLU A 1 91 ? -16.708 4.372 17.109 1.00 93.25 91 GLU A CA 1
ATOM 763 C C . GLU A 1 91 ? -15.477 3.457 17.141 1.00 93.25 91 GLU A C 1
ATOM 765 O O . GLU A 1 91 ? -14.707 3.432 16.178 1.00 93.25 91 GLU A O 1
ATOM 770 N N . LEU A 1 92 ? -15.311 2.677 18.212 1.00 94.06 92 LEU A N 1
ATOM 771 C CA . LEU A 1 92 ? -14.251 1.680 18.331 1.00 94.06 92 LEU A CA 1
ATOM 772 C C . LEU A 1 92 ? -14.345 0.634 17.213 1.00 94.06 92 LEU A C 1
ATOM 774 O O . LEU A 1 92 ? -13.344 0.373 16.546 1.00 94.06 92 LEU A O 1
ATOM 778 N N . ASP A 1 93 ? -15.539 0.093 16.972 1.00 94.50 93 ASP A N 1
ATOM 779 C CA . ASP A 1 93 ? -15.784 -0.890 15.913 1.00 94.50 93 ASP A CA 1
ATOM 780 C C . ASP A 1 93 ? -15.496 -0.294 14.530 1.00 94.50 93 ASP A C 1
ATOM 782 O O . ASP A 1 93 ? -14.799 -0.902 13.721 1.00 94.50 93 ASP A O 1
ATOM 786 N N . SER A 1 94 ? -15.939 0.942 14.281 1.00 94.38 94 SER A N 1
ATOM 787 C CA . SER A 1 94 ? -15.632 1.675 13.047 1.00 94.38 94 SER A CA 1
ATOM 788 C C . SER A 1 94 ? -14.123 1.858 12.839 1.00 94.38 94 SER A C 1
ATOM 790 O O . SER A 1 94 ? -13.613 1.633 11.742 1.00 94.38 94 SER A O 1
ATOM 792 N N . CYS A 1 95 ? -13.372 2.203 13.892 1.00 94.19 95 CYS A N 1
ATOM 793 C CA . CYS A 1 95 ? -11.915 2.325 13.805 1.00 94.19 95 CYS A CA 1
ATOM 794 C C . CYS A 1 95 ? -11.234 0.974 13.544 1.00 94.19 95 CYS A C 1
ATOM 796 O O . CYS A 1 95 ? -10.280 0.924 12.770 1.00 94.19 95 CYS A O 1
ATOM 798 N N . LYS A 1 96 ? -11.720 -0.116 14.156 1.00 95.19 96 LYS A N 1
ATOM 799 C CA . LYS A 1 96 ? -11.202 -1.476 13.930 1.00 95.19 96 LYS A CA 1
ATOM 800 C C . LYS A 1 96 ? -11.441 -1.947 12.498 1.00 95.19 96 LYS A C 1
ATOM 802 O O . LYS A 1 96 ? -10.515 -2.473 11.891 1.00 95.19 96 LYS A O 1
ATOM 807 N N . ARG A 1 97 ? -12.624 -1.680 11.939 1.00 94.25 97 ARG A N 1
ATOM 808 C CA . ARG A 1 97 ? -12.945 -1.949 10.527 1.00 94.25 97 ARG A CA 1
ATOM 809 C C . ARG A 1 97 ? -12.019 -1.198 9.572 1.00 94.25 97 ARG A C 1
ATOM 811 O O . ARG A 1 97 ? -11.379 -1.813 8.727 1.00 94.25 97 ARG A O 1
ATOM 818 N N . LYS A 1 98 ? -11.824 0.107 9.795 1.00 92.94 98 LYS A N 1
ATOM 819 C CA . LYS A 1 98 ? -10.858 0.910 9.022 1.00 92.94 98 LYS A CA 1
ATOM 820 C C . LYS A 1 98 ? -9.424 0.391 9.143 1.00 92.94 98 LYS A C 1
ATOM 822 O O . LYS A 1 98 ? -8.695 0.385 8.160 1.00 92.94 98 LYS A O 1
ATOM 827 N N . LEU A 1 99 ? -9.007 -0.045 10.336 1.00 92.88 99 LEU A N 1
ATOM 828 C CA . LEU A 1 99 ? -7.678 -0.629 10.543 1.00 92.88 99 LEU A CA 1
ATOM 829 C C . LEU A 1 99 ? -7.519 -1.975 9.819 1.00 92.88 99 LEU A C 1
ATOM 831 O O . LEU A 1 99 ? -6.421 -2.288 9.369 1.00 92.88 99 LEU A O 1
ATOM 835 N N . ALA A 1 100 ? -8.599 -2.747 9.695 1.00 90.31 100 ALA A N 1
ATOM 836 C CA . ALA A 1 100 ? -8.640 -3.982 8.917 1.00 90.31 100 ALA A CA 1
ATOM 837 C C . ALA A 1 100 ? -8.654 -3.745 7.393 1.00 90.31 100 ALA A C 1
ATOM 839 O O . ALA A 1 100 ? -8.652 -4.711 6.637 1.00 90.31 100 ALA A O 1
ATOM 840 N N . GLY A 1 101 ? -8.648 -2.485 6.943 1.00 86.88 101 GLY A N 1
ATOM 841 C CA . GLY A 1 101 ? -8.617 -2.120 5.527 1.00 86.88 101 GLY A CA 1
ATOM 842 C C . GLY A 1 101 ? -9.994 -1.907 4.896 1.00 86.88 101 GLY A C 1
ATOM 843 O O . GLY A 1 101 ? -10.068 -1.642 3.699 1.00 86.88 101 GLY A O 1
ATOM 844 N N . GLU A 1 102 ? -11.079 -1.969 5.673 1.00 89.38 102 GLU A N 1
ATOM 845 C CA . GLU A 1 102 ? -12.429 -1.726 5.157 1.00 89.38 102 GLU A CA 1
ATOM 846 C C . GLU A 1 102 ? -12.542 -0.301 4.601 1.00 89.38 102 GLU A C 1
ATOM 848 O O . GLU A 1 102 ? -12.176 0.674 5.268 1.00 89.38 102 GLU A O 1
ATOM 853 N N . ASP A 1 103 ? -13.005 -0.200 3.352 1.00 83.19 103 ASP A N 1
ATOM 854 C CA . ASP A 1 103 ? -13.075 1.035 2.562 1.00 83.19 103 ASP A CA 1
ATOM 855 C C . ASP A 1 103 ? -11.747 1.783 2.363 1.00 83.19 103 ASP A C 1
ATOM 857 O O . ASP A 1 103 ? -11.733 2.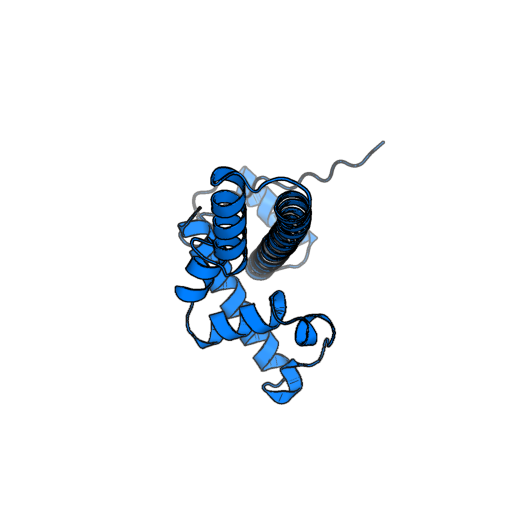953 1.971 1.00 83.19 103 ASP A O 1
ATOM 861 N N .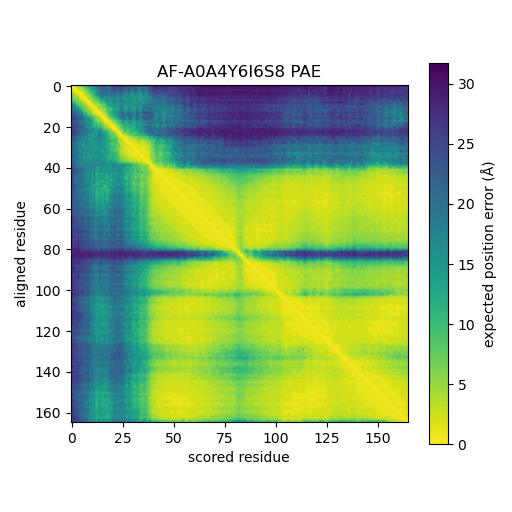 SER A 1 104 ? -10.610 1.119 2.572 1.00 90.12 104 SER A N 1
ATOM 862 C CA . SER A 1 104 ? -9.299 1.711 2.320 1.00 90.12 104 SER A CA 1
ATOM 863 C C . SER A 1 104 ? -9.067 1.902 0.820 1.00 90.12 104 SER A C 1
ATOM 865 O O . SER A 1 104 ? -9.069 0.937 0.055 1.00 90.12 104 SER A O 1
ATOM 867 N N . LEU A 1 105 ? -8.800 3.143 0.396 1.00 92.31 105 LEU A N 1
ATOM 868 C CA . LEU A 1 105 ? -8.354 3.440 -0.971 1.00 92.31 105 LEU A CA 1
ATOM 869 C C . LEU A 1 105 ? -7.111 2.614 -1.335 1.00 92.31 105 LEU A C 1
ATOM 871 O O . LEU A 1 105 ? -7.012 2.120 -2.451 1.00 92.31 105 LEU A O 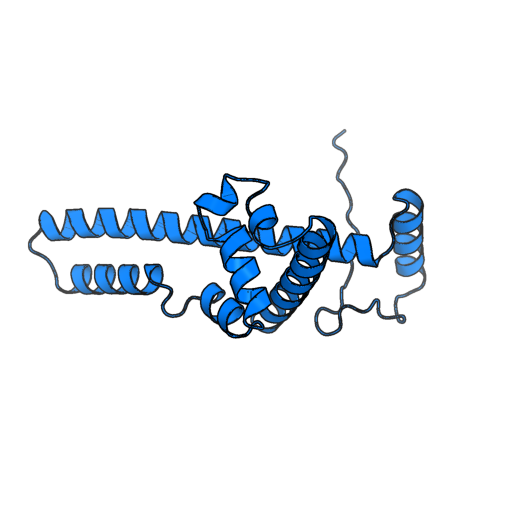1
ATOM 875 N N . MET A 1 106 ? -6.194 2.417 -0.381 1.00 94.31 106 MET A N 1
ATOM 876 C CA . MET A 1 106 ? -4.992 1.612 -0.594 1.00 94.31 106 MET A CA 1
ATOM 877 C C . MET A 1 106 ? -5.337 0.157 -0.929 1.00 94.31 106 MET A C 1
ATOM 879 O O . MET A 1 106 ? -4.776 -0.396 -1.871 1.00 94.31 106 MET A O 1
ATOM 883 N N . GLU A 1 107 ? -6.263 -0.457 -0.188 1.00 93.19 107 GLU A N 1
ATOM 884 C CA . GLU A 1 107 ? -6.674 -1.840 -0.462 1.00 93.19 107 GLU A CA 1
ATOM 885 C C . GLU A 1 107 ? -7.387 -1.936 -1.814 1.00 93.19 107 GLU A C 1
ATOM 887 O O . GLU A 1 107 ? -7.038 -2.794 -2.617 1.00 93.19 107 GLU A O 1
ATOM 892 N N . LYS A 1 108 ? -8.267 -0.977 -2.140 1.00 95.00 108 LYS A N 1
ATOM 893 C CA . LYS A 1 108 ? -8.926 -0.905 -3.457 1.00 95.00 108 LYS A CA 1
ATOM 894 C C . LYS A 1 108 ? -7.919 -0.816 -4.607 1.00 95.00 108 LYS A C 1
ATOM 896 O O . LYS A 1 108 ? -8.042 -1.549 -5.582 1.00 95.00 108 LYS A O 1
ATOM 901 N N . VAL A 1 109 ? -6.908 0.048 -4.491 1.00 96.81 109 VAL A N 1
ATOM 902 C CA . VAL A 1 109 ? -5.841 0.176 -5.500 1.00 96.81 109 VAL A CA 1
ATOM 903 C C . VAL A 1 109 ? -5.093 -1.146 -5.653 1.00 96.81 109 VAL A C 1
ATOM 905 O O . VAL A 1 109 ? -4.909 -1.617 -6.770 1.00 96.81 109 VAL A O 1
ATOM 908 N N . LEU A 1 110 ? -4.685 -1.766 -4.543 1.00 96.25 110 LEU A N 1
ATOM 909 C CA . LEU A 1 110 ? -3.943 -3.027 -4.560 1.00 96.25 110 LEU A CA 1
ATOM 910 C C . LEU A 1 110 ? -4.765 -4.201 -5.106 1.00 96.25 110 LEU A C 1
ATOM 912 O O . LEU A 1 110 ? -4.174 -5.114 -5.681 1.00 96.25 110 LEU A O 1
ATOM 916 N N . ASP A 1 111 ? -6.084 -4.191 -4.944 1.00 95.56 111 ASP A N 1
ATOM 917 C CA . ASP A 1 111 ? -6.974 -5.241 -5.450 1.00 95.56 111 ASP A CA 1
ATOM 918 C C . ASP A 1 111 ? -7.271 -5.091 -6.950 1.00 95.56 111 ASP A C 1
ATOM 920 O O . ASP A 1 111 ? -7.541 -6.082 -7.628 1.00 95.56 111 ASP A O 1
ATOM 924 N N . LEU A 1 112 ? -7.171 -3.872 -7.490 1.00 97.12 112 LEU A N 1
ATOM 925 C CA . LEU A 1 112 ? -7.280 -3.605 -8.929 1.00 97.12 112 LEU A CA 1
ATOM 926 C C . LEU A 1 112 ? -5.986 -3.901 -9.700 1.00 97.12 112 LEU A C 1
ATOM 928 O O . LEU A 1 112 ? -6.019 -4.053 -10.920 1.00 97.12 112 LEU A O 1
ATOM 932 N N . MET A 1 113 ? -4.848 -3.982 -9.009 1.00 97.69 113 MET A N 1
ATOM 933 C CA . MET A 1 113 ? -3.574 -4.364 -9.617 1.00 97.69 113 MET A CA 1
ATOM 934 C C . MET A 1 113 ? -3.546 -5.849 -9.997 1.00 97.69 113 MET A C 1
ATOM 936 O O . MET A 1 113 ? -4.114 -6.705 -9.317 1.00 97.69 113 MET A O 1
ATOM 940 N N . GLY A 1 114 ? -2.761 -6.196 -11.017 1.00 97.12 114 GLY A N 1
ATOM 941 C CA . GLY A 1 114 ? -2.450 -7.590 -11.321 1.00 97.12 114 GLY A CA 1
ATOM 942 C C . GLY A 1 114 ? -1.852 -8.322 -10.110 1.00 97.12 114 GLY A C 1
ATOM 943 O O . GLY A 1 114 ? -0.971 -7.797 -9.425 1.00 97.12 114 GLY A O 1
ATOM 944 N N . LEU A 1 115 ? -2.280 -9.570 -9.872 1.00 96.94 115 LEU A N 1
ATOM 945 C CA . LEU A 1 115 ? -1.941 -10.359 -8.671 1.00 96.94 115 LEU A CA 1
ATOM 946 C C . LEU A 1 115 ? -0.448 -10.327 -8.299 1.00 96.94 115 LEU A C 1
ATOM 948 O O . LEU A 1 115 ? -0.095 -10.126 -7.138 1.00 96.94 115 LEU A O 1
ATOM 952 N N . GLN A 1 116 ? 0.445 -10.492 -9.281 1.00 96.19 116 GLN A N 1
ATOM 953 C CA . GLN A 1 116 ? 1.892 -10.472 -9.036 1.00 96.19 116 GLN A CA 1
ATOM 954 C C . GLN A 1 116 ? 2.404 -9.094 -8.602 1.00 96.19 116 GLN A C 1
ATOM 956 O O . GLN A 1 116 ? 3.293 -9.009 -7.754 1.00 96.19 116 GLN A O 1
ATOM 961 N N . HIS A 1 117 ? 1.885 -8.022 -9.196 1.00 97.88 117 HIS A N 1
ATOM 962 C CA . HIS A 1 117 ? 2.303 -6.663 -8.879 1.00 97.88 117 HIS A CA 1
ATOM 963 C C . HIS A 1 117 ? 1.722 -6.210 -7.540 1.00 97.88 117 HIS A C 1
ATOM 965 O O . HIS A 1 117 ? 2.469 -5.666 -6.730 1.00 97.88 117 HIS A O 1
ATOM 971 N N . SER A 1 118 ? 0.454 -6.528 -7.261 1.00 97.69 118 SER A N 1
ATOM 972 C CA . SER A 1 118 ? -0.167 -6.328 -5.947 1.00 97.69 118 SER A CA 1
ATOM 973 C C . SER A 1 118 ? 0.639 -7.014 -4.846 1.00 97.69 118 SER A C 1
ATOM 975 O O . SER A 1 118 ? 1.086 -6.370 -3.895 1.00 97.69 118 SER A O 1
ATOM 977 N N . TRP A 1 119 ? 0.939 -8.307 -5.019 1.00 96.88 119 TRP A N 1
ATOM 978 C CA . TRP A 1 119 ? 1.777 -9.058 -4.085 1.00 96.88 119 TRP A CA 1
ATOM 979 C C . TRP A 1 119 ? 3.146 -8.400 -3.883 1.00 96.88 119 TRP A C 1
ATOM 981 O O . TRP A 1 119 ? 3.603 -8.255 -2.748 1.00 96.88 119 TRP A O 1
ATOM 991 N N . LEU A 1 120 ? 3.787 -7.950 -4.967 1.00 97.00 120 LEU A N 1
ATOM 992 C CA . LEU A 1 120 ? 5.091 -7.299 -4.901 1.00 97.00 120 LEU A CA 1
ATOM 993 C C . LEU A 1 120 ? 5.030 -5.966 -4.144 1.00 97.00 120 LEU A C 1
ATOM 995 O O . LEU A 1 120 ? 5.903 -5.705 -3.319 1.00 97.00 120 LEU A O 1
ATOM 999 N N . MET A 1 121 ? 4.006 -5.141 -4.373 1.00 97.44 121 MET A N 1
ATOM 1000 C CA . MET A 1 121 ? 3.813 -3.884 -3.643 1.00 97.44 121 MET A CA 1
ATOM 1001 C C . MET A 1 121 ? 3.554 -4.140 -2.157 1.00 97.44 121 MET A C 1
ATOM 1003 O O . MET A 1 121 ? 4.206 -3.524 -1.313 1.00 97.44 121 MET A O 1
ATOM 1007 N N . ARG A 1 122 ? 2.688 -5.108 -1.828 1.00 95.69 122 ARG A N 1
ATOM 1008 C CA . ARG A 1 122 ? 2.431 -5.541 -0.444 1.00 95.69 122 ARG A CA 1
ATOM 1009 C C . ARG A 1 122 ? 3.726 -6.012 0.231 1.00 95.69 122 ARG A C 1
ATOM 1011 O O . ARG A 1 122 ? 4.020 -5.596 1.349 1.00 95.69 122 ARG A O 1
ATOM 1018 N N . LYS A 1 123 ? 4.553 -6.799 -0.464 1.00 94.94 123 LYS A N 1
ATOM 1019 C CA . LYS A 1 123 ? 5.862 -7.238 0.042 1.00 94.94 123 LYS A CA 1
ATOM 1020 C C . LYS A 1 123 ? 6.842 -6.086 0.240 1.00 94.94 123 LYS A C 1
ATOM 1022 O O . LYS A 1 123 ? 7.461 -6.000 1.286 1.00 94.94 123 LYS A O 1
ATOM 1027 N N . ILE A 1 124 ? 6.980 -5.174 -0.717 1.00 94.38 124 ILE A N 1
ATOM 1028 C CA . ILE A 1 124 ? 7.945 -4.068 -0.600 1.00 94.38 124 ILE A CA 1
ATOM 1029 C C . ILE A 1 124 ? 7.532 -3.076 0.496 1.00 94.38 124 ILE A C 1
ATOM 1031 O O . ILE A 1 124 ? 8.389 -2.590 1.233 1.00 94.38 124 ILE A O 1
ATOM 1035 N N . TYR A 1 125 ? 6.241 -2.749 0.578 1.00 94.44 125 TYR A N 1
ATOM 1036 C CA . TYR A 1 125 ? 5.772 -1.570 1.304 1.00 94.44 125 TYR A CA 1
ATOM 1037 C C . TYR A 1 125 ? 4.858 -1.845 2.495 1.00 94.44 125 TYR A C 1
ATOM 1039 O O . TYR A 1 125 ? 4.622 -0.915 3.259 1.00 94.44 125 TYR A O 1
ATOM 1047 N N . LEU A 1 126 ? 4.347 -3.060 2.700 1.00 92.19 126 LEU A N 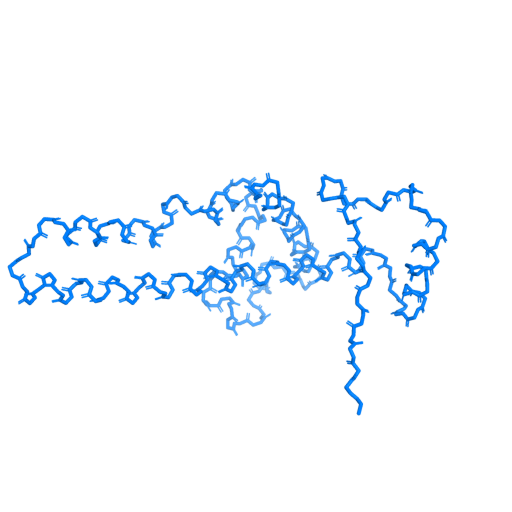1
ATOM 1048 C CA . LEU A 1 126 ? 3.458 -3.370 3.831 1.00 92.19 126 LEU A CA 1
ATOM 1049 C C . LEU A 1 126 ? 4.015 -4.469 4.739 1.00 92.19 126 LEU A C 1
ATOM 1051 O O . LEU A 1 126 ? 3.766 -4.432 5.940 1.00 92.19 126 LEU A O 1
ATOM 1055 N N . ASP A 1 127 ? 4.804 -5.400 4.201 1.00 93.62 127 ASP A N 1
ATOM 1056 C CA . ASP A 1 127 ? 5.426 -6.481 4.969 1.00 93.62 127 ASP A CA 1
ATOM 1057 C C . ASP A 1 127 ? 6.583 -5.961 5.855 1.00 93.62 127 ASP A C 1
ATOM 1059 O O . ASP A 1 127 ? 7.616 -5.525 5.331 1.00 93.62 127 ASP A O 1
ATOM 1063 N N . PRO A 1 128 ? 6.458 -6.013 7.197 1.00 89.88 128 PRO A N 1
ATOM 1064 C CA . PRO A 1 128 ? 7.485 -5.511 8.107 1.00 89.88 128 PRO A CA 1
ATOM 1065 C C . PRO A 1 128 ? 8.845 -6.194 7.934 1.00 89.88 128 PRO A C 1
ATOM 1067 O O . PRO A 1 128 ? 9.873 -5.527 8.051 1.00 89.88 128 PRO A O 1
ATOM 1070 N N . SER A 1 129 ? 8.866 -7.496 7.628 1.00 90.31 129 SER A N 1
ATOM 1071 C CA . SER A 1 129 ? 10.111 -8.252 7.449 1.00 90.31 129 SER A CA 1
ATOM 1072 C C . SER A 1 129 ? 10.870 -7.768 6.216 1.00 90.31 129 SER A C 1
ATOM 1074 O O . SER A 1 129 ? 12.064 -7.477 6.270 1.00 90.31 129 SER A O 1
ATOM 1076 N N . SER A 1 130 ? 10.144 -7.588 5.116 1.00 90.31 130 SER A N 1
ATOM 1077 C CA . SER A 1 130 ? 10.696 -7.128 3.842 1.00 90.31 130 SER A CA 1
ATOM 1078 C C . SER A 1 130 ? 11.145 -5.658 3.883 1.00 90.31 130 SER A C 1
ATOM 1080 O O . SER A 1 130 ? 12.090 -5.287 3.190 1.00 90.31 130 SER A O 1
ATOM 1082 N N . LYS A 1 131 ? 10.526 -4.810 4.721 1.00 86.31 131 LYS A N 1
ATOM 1083 C CA . LYS A 1 131 ? 10.991 -3.425 4.955 1.00 86.31 131 LYS A CA 1
ATOM 1084 C C . LYS A 1 131 ? 12.370 -3.365 5.621 1.00 86.31 131 LYS A C 1
ATOM 1086 O O . LYS A 1 131 ? 13.113 -2.410 5.394 1.00 86.31 131 LYS A O 1
ATOM 1091 N N . GLN A 1 132 ? 12.692 -4.345 6.465 1.00 88.38 132 GLN A N 1
ATOM 1092 C CA . GLN A 1 132 ? 13.940 -4.385 7.233 1.00 88.38 132 GLN A CA 1
ATOM 1093 C C . GLN A 1 132 ? 15.069 -5.090 6.471 1.00 88.38 132 GLN A C 1
ATOM 1095 O O . GLN A 1 132 ? 16.227 -4.685 6.577 1.00 88.38 132 GLN A O 1
ATOM 1100 N N . ASP A 1 133 ? 14.740 -6.102 5.666 1.00 91.12 133 ASP A N 1
ATOM 1101 C CA . ASP A 1 133 ? 15.710 -6.842 4.863 1.00 91.12 133 ASP A CA 1
ATOM 1102 C C . ASP A 1 133 ? 15.807 -6.295 3.432 1.00 91.12 133 ASP A C 1
ATOM 1104 O O . ASP A 1 133 ? 14.934 -6.502 2.600 1.00 91.12 133 ASP A O 1
ATOM 1108 N N . LYS A 1 134 ? 16.925 -5.654 3.082 1.00 86.50 134 LYS A N 1
ATOM 1109 C CA . LYS A 1 134 ? 17.146 -5.130 1.721 1.00 86.50 134 LYS A CA 1
ATOM 1110 C C . LYS A 1 134 ? 17.280 -6.216 0.646 1.00 86.50 134 LYS A C 1
ATOM 1112 O O . LYS A 1 134 ? 17.235 -5.876 -0.537 1.00 86.50 134 LYS A O 1
ATOM 1117 N N . PHE A 1 135 ? 17.474 -7.478 1.024 1.00 92.00 135 PHE A N 1
ATOM 1118 C CA . PHE A 1 135 ? 17.764 -8.595 0.127 1.00 92.00 135 PHE A CA 1
ATOM 1119 C C . PHE A 1 135 ? 16.690 -9.688 0.134 1.00 92.00 135 PHE A C 1
ATOM 1121 O O . PHE A 1 135 ? 16.894 -10.720 -0.509 1.00 92.00 135 PHE A O 1
ATOM 1128 N N . TRP A 1 136 ? 15.526 -9.449 0.749 1.00 93.50 136 TRP A N 1
ATOM 1129 C CA . TRP A 1 136 ? 14.427 -10.423 0.828 1.00 93.50 136 TRP A CA 1
ATOM 1130 C C . TRP A 1 136 ? 14.048 -11.007 -0.545 1.00 93.50 136 TRP A C 1
ATOM 1132 O O . TRP A 1 136 ? 13.693 -12.178 -0.675 1.00 93.50 136 TRP A O 1
ATOM 1142 N N . TYR A 1 137 ? 14.169 -10.197 -1.605 1.00 94.62 137 TYR A N 1
ATOM 1143 C CA . TYR A 1 137 ? 13.806 -10.582 -2.968 1.00 94.62 137 TYR A CA 1
ATOM 1144 C C . TYR A 1 137 ? 14.678 -11.702 -3.541 1.00 94.62 137 TYR A C 1
ATOM 1146 O O . TYR A 1 137 ? 14.258 -12.352 -4.496 1.00 94.62 137 TYR A O 1
ATOM 1154 N N . THR A 1 138 ? 15.872 -11.936 -2.989 1.00 94.25 138 THR A N 1
ATOM 1155 C CA . THR A 1 138 ? 16.820 -12.945 -3.495 1.00 94.25 138 THR A CA 1
ATOM 1156 C C . THR A 1 138 ? 16.291 -14.373 -3.364 1.00 94.25 138 THR A C 1
ATOM 1158 O O . THR A 1 138 ? 16.711 -15.245 -4.117 1.00 94.25 138 THR A O 1
ATOM 1161 N N . GLN A 1 139 ? 15.311 -14.594 -2.483 1.00 92.31 139 GLN A N 1
ATOM 1162 C CA . GLN A 1 139 ? 14.611 -15.872 -2.326 1.00 92.31 139 GLN A CA 1
ATOM 1163 C C . GLN A 1 139 ? 13.670 -16.195 -3.500 1.00 92.31 139 GLN A C 1
ATOM 1165 O O . GLN A 1 139 ? 13.289 -17.346 -3.682 1.00 92.31 139 GLN A O 1
ATOM 1170 N N . TYR A 1 140 ? 13.286 -15.189 -4.293 1.00 92.50 140 TYR A N 1
ATOM 1171 C CA . TYR A 1 140 ? 12.259 -15.307 -5.336 1.00 92.50 140 TYR A CA 1
ATOM 1172 C C . TYR A 1 140 ? 12.770 -14.907 -6.723 1.00 92.50 140 TYR A C 1
ATOM 1174 O O . TYR A 1 140 ? 12.300 -15.417 -7.738 1.00 92.50 140 TYR A O 1
ATOM 1182 N N . PHE A 1 141 ? 13.708 -13.958 -6.786 1.00 94.19 141 PHE A N 1
ATOM 1183 C CA . PHE A 1 141 ? 14.147 -13.334 -8.027 1.00 94.19 141 PHE A CA 1
ATOM 1184 C C . PHE A 1 141 ? 15.647 -13.051 -8.018 1.00 94.19 141 PHE A C 1
ATOM 1186 O O . PHE A 1 141 ? 16.239 -12.698 -6.998 1.00 94.19 141 PHE A O 1
ATOM 1193 N N . SER A 1 142 ? 16.242 -13.046 -9.211 1.00 95.88 142 SER A N 1
ATOM 1194 C CA . SER A 1 142 ? 17.508 -12.344 -9.409 1.00 95.88 142 SER A CA 1
ATOM 1195 C C . SER A 1 142 ? 17.320 -10.834 -9.211 1.00 95.88 142 SER A C 1
ATOM 1197 O O . SER A 1 142 ? 16.228 -10.285 -9.392 1.00 95.88 142 SER A O 1
ATOM 1199 N N . LYS A 1 143 ? 18.415 -10.132 -8.902 1.00 94.62 143 LYS A N 1
ATOM 1200 C CA . LYS A 1 143 ? 18.428 -8.672 -8.729 1.00 94.62 143 LYS A CA 1
ATOM 1201 C C . LYS A 1 143 ? 17.807 -7.935 -9.920 1.00 94.62 143 LYS A C 1
ATOM 1203 O O . LYS A 1 143 ? 16.952 -7.071 -9.741 1.00 94.62 143 LYS A O 1
ATOM 1208 N N . THR A 1 144 ? 18.213 -8.277 -11.140 1.00 95.94 144 THR A N 1
ATOM 1209 C CA . THR A 1 144 ? 17.727 -7.627 -12.368 1.00 95.94 144 THR A CA 1
ATOM 1210 C C . THR A 1 144 ? 16.235 -7.870 -12.586 1.00 95.94 144 THR A C 1
ATOM 1212 O O . THR A 1 144 ? 15.497 -6.924 -12.870 1.00 95.94 144 THR A O 1
ATOM 1215 N N . THR A 1 145 ? 15.769 -9.103 -12.375 1.00 95.94 145 THR A N 1
ATOM 1216 C CA . THR A 1 145 ? 14.350 -9.465 -12.473 1.00 95.94 145 THR A CA 1
ATOM 1217 C C . THR A 1 145 ? 13.514 -8.736 -11.429 1.00 95.94 145 THR A C 1
ATOM 1219 O O . THR A 1 145 ? 12.462 -8.194 -11.771 1.00 95.94 145 THR A O 1
ATOM 1222 N N . PHE A 1 146 ? 13.994 -8.653 -10.185 1.00 96.00 146 PHE A N 1
ATOM 1223 C CA . PHE A 1 146 ? 13.321 -7.910 -9.125 1.00 96.00 146 PHE A CA 1
ATOM 1224 C C . PHE A 1 146 ? 13.138 -6.439 -9.499 1.00 96.00 146 PHE A C 1
ATOM 1226 O O . PHE A 1 146 ? 12.016 -5.943 -9.474 1.00 96.00 146 PHE A O 1
ATOM 1233 N N . TYR A 1 147 ? 14.203 -5.741 -9.908 1.00 94.81 147 TYR A N 1
ATOM 1234 C CA . TYR A 1 147 ? 14.090 -4.323 -10.263 1.00 94.81 147 TYR A CA 1
ATOM 1235 C C . TYR A 1 147 ? 13.206 -4.087 -11.490 1.00 94.81 147 TYR A C 1
ATOM 1237 O O . TYR A 1 147 ? 12.493 -3.084 -11.529 1.00 94.81 147 TYR A O 1
ATOM 1245 N N . LYS A 1 148 ? 13.202 -5.006 -12.465 1.00 95.56 148 LYS A N 1
ATOM 1246 C CA . LYS A 1 148 ? 12.279 -4.946 -13.606 1.00 95.56 148 LYS A CA 1
ATOM 1247 C C . LYS A 1 148 ? 10.824 -5.107 -13.153 1.00 95.56 148 LYS A C 1
ATOM 1249 O O . LYS A 1 148 ? 9.994 -4.276 -13.506 1.00 95.56 148 LYS A O 1
ATOM 1254 N N . LYS A 1 149 ? 10.520 -6.118 -12.332 1.00 96.31 149 LYS A N 1
ATOM 1255 C CA . LYS A 1 149 ? 9.164 -6.351 -11.805 1.00 96.31 149 LYS A CA 1
ATOM 1256 C C . LYS A 1 149 ? 8.700 -5.225 -10.880 1.00 96.31 149 LYS A C 1
ATOM 1258 O O . LYS A 1 149 ? 7.572 -4.768 -11.011 1.00 96.31 149 LYS A O 1
ATOM 1263 N N . LYS A 1 150 ? 9.579 -4.716 -10.009 1.00 96.25 150 LYS A N 1
ATOM 1264 C CA . LYS A 1 150 ? 9.297 -3.559 -9.146 1.00 96.25 150 LYS A CA 1
ATOM 1265 C C . LYS A 1 150 ? 8.914 -2.343 -9.980 1.00 96.25 150 LYS A C 1
ATOM 1267 O O . LYS A 1 150 ? 7.952 -1.664 -9.650 1.00 96.25 150 LYS A O 1
ATOM 1272 N N . ARG A 1 151 ? 9.656 -2.078 -11.060 1.00 95.81 151 ARG A N 1
ATOM 1273 C CA . ARG A 1 151 ? 9.368 -0.968 -11.973 1.00 95.81 151 ARG A CA 1
ATOM 1274 C C . ARG A 1 151 ? 7.944 -1.052 -12.523 1.00 95.81 151 ARG A C 1
ATOM 1276 O O . ARG A 1 151 ? 7.204 -0.085 -12.406 1.00 95.81 151 ARG A O 1
ATOM 1283 N N . MET A 1 152 ? 7.576 -2.214 -13.060 1.00 96.94 152 MET A N 1
ATOM 1284 C CA . MET A 1 152 ? 6.247 -2.460 -13.629 1.00 96.94 152 MET A CA 1
ATOM 1285 C C . MET A 1 152 ? 5.140 -2.333 -12.577 1.00 96.94 152 MET A C 1
ATOM 1287 O O . MET A 1 152 ? 4.138 -1.675 -12.826 1.00 96.94 152 MET A O 1
ATOM 1291 N N . ALA A 1 153 ? 5.353 -2.889 -11.381 1.00 97.88 153 ALA A N 1
ATOM 1292 C CA . ALA A 1 153 ? 4.385 -2.802 -10.291 1.00 97.88 153 ALA A CA 1
ATOM 1293 C C . ALA A 1 153 ? 4.164 -1.357 -9.814 1.00 97.88 153 ALA A C 1
ATOM 1295 O O . ALA A 1 153 ? 3.030 -0.945 -9.605 1.00 97.88 153 ALA A O 1
ATOM 1296 N N . VAL A 1 154 ? 5.230 -0.559 -9.690 1.00 97.69 154 VAL A N 1
ATOM 1297 C CA . VAL A 1 154 ? 5.127 0.861 -9.312 1.00 97.69 154 VAL A CA 1
ATOM 1298 C C . VAL A 1 154 ? 4.430 1.686 -10.397 1.00 97.69 154 VAL A C 1
ATOM 1300 O O . VAL A 1 154 ? 3.670 2.595 -10.071 1.00 97.69 154 VAL A O 1
ATOM 1303 N N . GLN A 1 155 ? 4.680 1.386 -11.673 1.00 96.44 155 GLN A N 1
ATOM 1304 C CA . GLN A 1 155 ? 4.006 2.038 -12.798 1.00 96.44 155 GLN A CA 1
ATOM 1305 C C . GLN A 1 155 ? 2.500 1.767 -12.778 1.00 96.44 155 GLN A C 1
ATOM 1307 O O . GLN A 1 155 ? 1.716 2.711 -12.820 1.00 96.44 155 GLN A O 1
ATOM 1312 N N . GLU A 1 156 ? 2.104 0.499 -12.653 1.00 97.50 156 GLU A N 1
ATOM 1313 C CA . GLU A 1 156 ? 0.694 0.110 -12.547 1.00 97.50 156 GLU A CA 1
ATOM 1314 C C 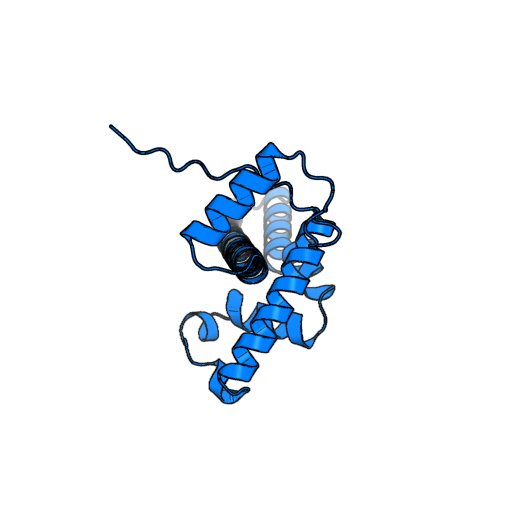. GLU A 1 156 ? 0.031 0.732 -11.315 1.00 97.50 156 GLU A C 1
ATOM 1316 O O . GLU A 1 156 ? -1.024 1.346 -11.440 1.00 97.50 156 GLU A O 1
ATOM 1321 N N . PHE A 1 157 ? 0.680 0.649 -10.148 1.00 98.19 157 PHE A N 1
ATOM 1322 C CA . PHE A 1 157 ? 0.181 1.257 -8.915 1.00 98.19 157 PHE A CA 1
ATOM 1323 C C . PHE A 1 157 ? -0.062 2.757 -9.087 1.00 98.19 157 PHE A C 1
ATOM 1325 O O . PHE A 1 157 ? -1.125 3.256 -8.735 1.00 98.19 157 PHE A O 1
ATOM 1332 N N . SER A 1 158 ? 0.921 3.477 -9.638 1.00 96.12 158 SER A N 1
ATOM 1333 C CA . SER A 1 158 ? 0.838 4.931 -9.809 1.00 96.12 158 SER A CA 1
ATOM 1334 C C . SER A 1 158 ? -0.293 5.311 -10.757 1.00 96.12 158 SER A C 1
ATOM 1336 O O . SER A 1 158 ? -0.991 6.281 -10.492 1.00 96.12 158 SER A O 1
ATOM 1338 N N . LYS A 1 159 ? -0.482 4.540 -11.835 1.00 95.25 159 LYS A N 1
ATOM 1339 C CA . LYS A 1 159 ? -1.585 4.737 -12.774 1.00 95.25 159 LYS A CA 1
ATOM 1340 C C . LYS A 1 159 ? -2.938 4.557 -12.081 1.00 95.25 159 LYS A C 1
ATOM 1342 O O . LYS A 1 159 ? -3.711 5.500 -12.026 1.00 95.25 159 LYS A O 1
ATOM 1347 N N . ILE A 1 160 ? -3.175 3.392 -11.474 1.00 96.75 160 ILE A N 1
ATOM 1348 C CA . ILE A 1 160 ? -4.453 3.082 -10.810 1.00 96.75 160 ILE A CA 1
ATOM 1349 C C . ILE A 1 160 ? -4.751 4.076 -9.684 1.00 96.75 160 ILE A C 1
ATOM 1351 O O . ILE A 1 160 ? -5.888 4.503 -9.524 1.00 96.75 160 ILE A O 1
ATOM 1355 N N . PHE A 1 161 ? -3.742 4.450 -8.894 1.00 95.62 161 PHE A N 1
ATOM 1356 C CA . PHE A 1 161 ? -3.926 5.401 -7.802 1.00 95.62 161 PHE A CA 1
ATOM 1357 C C . PHE A 1 161 ? -4.374 6.773 -8.309 1.00 95.62 161 PHE A C 1
ATOM 1359 O O . PHE A 1 161 ? -5.295 7.350 -7.743 1.00 95.62 161 PHE A O 1
ATOM 1366 N N . LEU A 1 162 ? -3.732 7.288 -9.359 1.00 93.94 162 LEU A N 1
ATOM 1367 C CA . LEU A 1 162 ? -4.073 8.588 -9.934 1.00 93.94 162 LEU A CA 1
ATOM 1368 C C . LEU A 1 162 ? -5.413 8.569 -10.678 1.00 93.94 162 LEU A C 1
ATOM 1370 O O . LEU A 1 162 ? -6.096 9.581 -10.682 1.00 93.94 162 LEU A O 1
ATOM 1374 N N . ASP A 1 163 ? -5.814 7.432 -11.246 1.00 93.31 163 ASP A N 1
ATOM 1375 C CA . ASP A 1 163 ? -7.129 7.279 -11.883 1.00 93.31 163 ASP A CA 1
ATOM 1376 C C . ASP A 1 163 ? -8.288 7.275 -10.859 1.00 93.31 163 ASP A C 1
ATOM 1378 O O . ASP A 1 163 ? -9.441 7.510 -11.220 1.00 93.31 163 ASP A O 1
ATOM 1382 N N . LEU A 1 164 ? -8.006 6.981 -9.583 1.00 90.69 164 LEU A N 1
ATOM 1383 C CA . LEU A 1 164 ? -9.006 6.884 -8.511 1.00 90.69 164 LEU A CA 1
ATOM 1384 C C . LEU A 1 164 ? -9.115 8.129 -7.617 1.00 90.69 164 LEU A C 1
ATOM 1386 O O . LEU A 1 164 ? -10.038 8.185 -6.798 1.00 90.69 164 LEU A O 1
ATOM 1390 N N . VAL A 1 165 ? -8.173 9.070 -7.714 1.00 86.69 165 VAL A N 1
ATOM 1391 C CA . VAL A 1 165 ? -8.083 10.278 -6.869 1.00 86.69 165 VAL A CA 1
ATOM 1392 C C . VAL A 1 165 ? -8.437 11.511 -7.679 1.00 86.69 165 VAL A C 1
ATOM 1394 O O . VAL A 1 165 ? -9.288 12.283 -7.185 1.00 86.69 165 VAL A O 1
#

Foldseek 3Di:
DDDDDDDPPQPQPLQPSDRDPPDDPVVVVVVVVVCVVVVDDPVVVVLVVLVVVLVVVLVVVVVVLVVLVVVLVVLVVCCVPDVHDPVSVVVSVVSVCVNVVNVPLLVVLLVPDDPLLSVLSCQCRVDPVSVVDVCPCVVPDDPVVNVVSPSVSSSSSSSSSVVVD

Organism: NCBI:txid353852

Solvent-accessible surface area (backbone atoms only — not comparable to full-atom values): 9690 Å² total; per-residue (Å²): 135,84,83,79,82,84,71,79,87,74,84,67,46,75,91,72,79,49,87,69,86,87,53,59,79,67,60,50,52,53,50,51,52,50,36,66,74,66,78,49,57,70,68,59,52,52,51,51,49,37,51,48,51,53,53,51,53,46,51,51,48,53,50,51,49,51,52,44,52,55,50,42,54,54,45,52,51,49,48,72,76,41,90,63,52,70,65,58,55,53,52,40,52,52,44,52,42,46,68,74,42,53,92,33,66,67,52,54,45,44,68,72,39,58,69,72,35,26,52,47,48,43,40,59,68,65,36,70,67,42,63,72,37,95,60,61,56,65,83,81,35,55,72,70,56,43,55,53,52,50,51,53,29,40,52,52,50,47,45,52,48,61,77,73,107

InterPro domains:
  IPR058231 MG284-like, C-terminal domain [NF045770] (105-161)

Radius of gyration: 21.29 Å; Cα contacts (8 Å, |Δi|>4): 93; chains: 1; bounding box: 45×50×61 Å

pLDDT: mean 82.65, std 19.05, range [30.34, 98.19]

Sequence (165 aa):
MQKQNFIPNITIDYANFQINPELHSSETQEIEAYLKKYKKTPNEIIQKHQNKLAEDIFKLYDLQLMFLKRKIHQLELLVKNKKANSGLKRELDSCKRKLAGEDSLMEKVLDLMGLQHSWLMRKIYLDPSSKQDKFWYTQYFSKTTFYKKKRMAVQEFSKIFLDLV

Nearest PDB structures (foldseek):
  6quz-assembly1_B  TM=2.973E-01  e=7.034E+00  Thermotoga maritima MSB8

Mean predicted aligned error: 10.68 Å